Protein AF-A0A2G2K9C6-F1 (afdb_monomer_lite)

Structure (mmCIF, N/CA/C/O backbone):
data_AF-A0A2G2K9C6-F1
#
_entry.id   AF-A0A2G2K9C6-F1
#
loop_
_atom_site.group_PDB
_atom_site.id
_atom_site.type_symbol
_atom_site.label_atom_id
_atom_site.label_alt_id
_atom_site.label_comp_id
_atom_site.label_asym_id
_atom_site.label_entity_id
_atom_site.label_seq_id
_atom_site.pdbx_PDB_ins_code
_atom_site.Cartn_x
_atom_site.Cartn_y
_atom_site.Cartn_z
_atom_site.occupancy
_atom_site.B_iso_or_equiv
_atom_site.auth_seq_id
_atom_site.auth_comp_id
_atom_site.auth_asym_id
_atom_site.auth_atom_id
_atom_site.pdbx_PDB_model_num
ATOM 1 N N . MET A 1 1 ? -14.003 -11.282 13.020 1.00 45.62 1 MET A N 1
ATOM 2 C CA . MET A 1 1 ? -13.273 -12.063 11.993 1.00 45.62 1 MET A CA 1
ATOM 3 C C . MET A 1 1 ? -12.931 -11.266 10.732 1.00 45.62 1 MET A C 1
ATOM 5 O O . MET A 1 1 ? -12.066 -11.728 10.017 1.00 45.62 1 MET A O 1
ATOM 9 N N . ILE A 1 2 ? -13.527 -10.091 10.466 1.00 50.00 2 ILE A N 1
ATOM 10 C CA . ILE A 1 2 ? -13.306 -9.329 9.215 1.00 50.00 2 ILE A CA 1
ATOM 11 C C . ILE A 1 2 ? -11.983 -8.518 9.219 1.00 50.00 2 ILE A C 1
ATOM 13 O O . ILE A 1 2 ? -11.379 -8.324 8.172 1.00 50.00 2 ILE A O 1
ATOM 17 N N . ASP A 1 3 ? -11.470 -8.096 10.381 1.00 50.59 3 ASP A N 1
ATOM 18 C CA . ASP A 1 3 ? -10.257 -7.252 10.445 1.00 50.59 3 ASP A CA 1
ATOM 19 C C . ASP A 1 3 ? -8.945 -7.949 10.100 1.00 50.59 3 ASP A C 1
ATOM 21 O O . ASP A 1 3 ? -8.060 -7.355 9.481 1.00 50.59 3 ASP A O 1
ATOM 25 N N . MET A 1 4 ? -8.826 -9.217 10.486 1.00 54.16 4 MET A N 1
ATOM 26 C CA . MET A 1 4 ? -7.615 -10.007 10.265 1.00 54.16 4 MET A CA 1
ATOM 27 C C . MET A 1 4 ? -7.3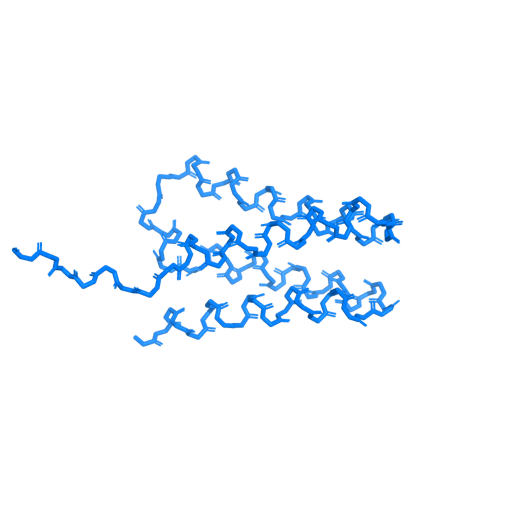93 -10.266 8.764 1.00 54.16 4 MET A C 1
ATOM 29 O O . MET A 1 4 ? -6.252 -10.377 8.312 1.00 54.16 4 MET A O 1
ATOM 33 N N . ASP A 1 5 ? -8.471 -10.260 7.973 1.00 68.94 5 ASP A N 1
ATOM 34 C CA . ASP A 1 5 ? -8.412 -10.353 6.515 1.00 68.94 5 ASP A CA 1
ATOM 35 C C . ASP A 1 5 ? -7.937 -9.035 5.880 1.00 68.94 5 ASP A C 1
ATOM 37 O O . ASP A 1 5 ? -7.078 -9.059 4.996 1.00 68.94 5 ASP A O 1
ATOM 41 N N . ASN A 1 6 ? -8.402 -7.877 6.369 1.00 76.62 6 ASN A N 1
ATOM 42 C CA . ASN A 1 6 ? -8.027 -6.569 5.813 1.00 76.62 6 ASN A CA 1
ATOM 43 C C . ASN A 1 6 ? -6.543 -6.246 6.014 1.00 76.62 6 ASN A C 1
ATOM 45 O O . ASN A 1 6 ? -5.886 -5.785 5.081 1.00 76.62 6 ASN A O 1
ATOM 49 N N . LYS A 1 7 ? -5.982 -6.529 7.196 1.00 80.50 7 LYS A N 1
ATOM 50 C CA . LYS A 1 7 ? -4.547 -6.345 7.473 1.00 80.50 7 LYS A CA 1
ATOM 51 C C . LYS A 1 7 ? -3.673 -7.141 6.507 1.00 80.50 7 LYS A C 1
ATOM 53 O O . LYS A 1 7 ? -2.808 -6.571 5.841 1.00 80.50 7 LYS A O 1
ATOM 58 N N . ASN A 1 8 ? -3.910 -8.450 6.433 1.00 84.69 8 ASN A N 1
ATOM 59 C CA . ASN A 1 8 ? -3.132 -9.354 5.589 1.00 84.69 8 ASN A CA 1
ATOM 60 C C . ASN A 1 8 ? -3.268 -8.977 4.110 1.00 84.69 8 ASN A C 1
ATOM 62 O O . ASN A 1 8 ? -2.292 -9.029 3.359 1.00 84.69 8 ASN A O 1
ATOM 66 N N . LEU A 1 9 ? -4.461 -8.544 3.696 1.00 89.19 9 LEU A N 1
ATOM 67 C CA . LEU A 1 9 ? -4.705 -8.083 2.339 1.00 89.19 9 LEU A CA 1
ATOM 68 C C . LEU A 1 9 ? -3.954 -6.781 2.032 1.00 89.19 9 LEU A C 1
ATOM 70 O O . LEU A 1 9 ? -3.257 -6.721 1.025 1.00 89.19 9 LEU A O 1
ATOM 74 N N . ILE A 1 10 ? -4.011 -5.772 2.907 1.00 89.94 10 ILE A N 1
ATOM 75 C CA . ILE A 1 10 ? -3.259 -4.514 2.746 1.00 89.94 10 ILE A CA 1
ATOM 76 C C . ILE A 1 10 ? -1.756 -4.792 2.632 1.00 89.94 10 ILE A C 1
ATOM 78 O O . ILE A 1 10 ? -1.099 -4.291 1.720 1.00 89.94 10 ILE A O 1
ATOM 82 N N . GLN A 1 11 ? -1.217 -5.621 3.527 1.00 89.31 11 GLN A N 1
ATOM 83 C CA . GLN A 1 11 ? 0.192 -6.013 3.516 1.00 89.31 11 GLN A CA 1
ATOM 84 C C . GLN A 1 11 ? 0.584 -6.681 2.199 1.00 89.31 11 GLN A C 1
ATOM 86 O O . GLN A 1 11 ? 1.577 -6.294 1.580 1.00 89.31 11 GLN A O 1
ATOM 91 N N . LYS A 1 12 ? -0.220 -7.646 1.743 1.00 92.19 12 LYS A N 1
ATOM 92 C CA . LYS A 1 12 ? -0.003 -8.331 0.470 1.00 92.19 12 LYS A CA 1
ATOM 93 C C . LYS A 1 12 ? -0.008 -7.352 -0.704 1.00 92.19 12 LYS A C 1
ATOM 95 O O . LYS A 1 12 ? 0.918 -7.373 -1.505 1.00 92.19 12 LYS A O 1
ATOM 100 N N . LEU A 1 13 ? -0.993 -6.460 -0.777 1.00 94.75 13 LEU A N 1
ATOM 101 C CA . LEU A 1 13 ? -1.115 -5.498 -1.874 1.00 94.75 13 LEU A CA 1
ATOM 102 C C . LEU A 1 13 ? 0.067 -4.512 -1.920 1.00 94.75 13 LEU A C 1
ATOM 104 O O . LEU A 1 13 ? 0.524 -4.154 -3.004 1.00 94.75 13 LEU A O 1
ATOM 108 N N . ILE A 1 14 ? 0.616 -4.102 -0.770 1.00 93.62 14 ILE A N 1
ATOM 109 C CA . ILE A 1 14 ? 1.835 -3.274 -0.730 1.00 93.62 14 ILE A CA 1
ATOM 110 C C . ILE A 1 14 ? 3.052 -4.051 -1.263 1.00 93.62 14 ILE A C 1
ATOM 112 O O . ILE A 1 14 ? 3.865 -3.489 -2.002 1.00 93.62 14 ILE A O 1
ATOM 116 N N . LEU A 1 15 ? 3.178 -5.340 -0.935 1.00 94.31 15 LEU A N 1
ATOM 117 C CA . LEU A 1 15 ? 4.236 -6.195 -1.486 1.00 94.31 15 LEU A CA 1
ATOM 118 C C . LEU A 1 15 ? 4.070 -6.403 -2.997 1.00 94.31 15 LEU A C 1
ATOM 120 O O . LEU A 1 15 ? 5.056 -6.325 -3.729 1.00 94.31 15 LEU A O 1
ATOM 124 N N . ASP A 1 16 ? 2.837 -6.577 -3.473 1.00 95.56 16 ASP A N 1
ATOM 125 C CA . ASP A 1 16 ? 2.531 -6.693 -4.901 1.00 95.56 16 ASP A CA 1
ATOM 126 C C . ASP A 1 16 ? 2.898 -5.401 -5.659 1.00 95.56 16 ASP A C 1
ATOM 128 O O . ASP A 1 16 ? 3.437 -5.458 -6.766 1.00 95.56 16 ASP A O 1
ATOM 132 N N . ILE A 1 17 ? 2.694 -4.221 -5.054 1.00 95.50 17 ILE A N 1
ATOM 133 C CA . ILE A 1 17 ? 3.160 -2.936 -5.607 1.00 95.50 17 ILE A CA 1
ATOM 134 C C . ILE A 1 17 ? 4.688 -2.905 -5.720 1.00 95.50 17 ILE A C 1
ATOM 136 O O . ILE A 1 17 ? 5.211 -2.484 -6.752 1.00 95.50 17 ILE A O 1
ATOM 140 N N . LEU A 1 18 ? 5.402 -3.342 -4.678 1.00 93.50 18 LEU A N 1
ATOM 141 C CA . LEU A 1 18 ? 6.870 -3.356 -4.636 1.00 93.50 18 LEU A CA 1
ATOM 142 C C . LEU A 1 18 ? 7.500 -4.330 -5.644 1.00 93.50 18 LEU A C 1
ATOM 144 O O . LEU A 1 18 ? 8.637 -4.102 -6.069 1.00 93.50 18 LEU A O 1
ATOM 148 N N . ALA A 1 19 ? 6.802 -5.419 -5.966 1.00 94.31 19 ALA A N 1
ATOM 149 C CA . ALA A 1 19 ? 7.277 -6.484 -6.847 1.00 94.31 19 ALA A CA 1
ATOM 150 C C . ALA A 1 19 ? 6.875 -6.299 -8.319 1.00 94.31 19 ALA A C 1
ATOM 152 O O . ALA A 1 19 ? 7.460 -6.933 -9.192 1.00 94.31 19 ALA A O 1
ATOM 153 N N . SER A 1 20 ? 5.866 -5.474 -8.599 1.00 93.69 20 SER A N 1
ATOM 154 C CA . SER A 1 20 ? 5.373 -5.242 -9.957 1.00 93.69 20 SER A CA 1
ATOM 155 C C . SER A 1 20 ? 6.229 -4.223 -10.712 1.00 93.69 20 SER A C 1
ATOM 157 O O . SER A 1 20 ? 6.758 -3.289 -10.118 1.00 93.69 20 SER A O 1
ATOM 159 N N . ASP A 1 21 ? 6.267 -4.335 -12.039 1.00 92.56 21 ASP A N 1
ATOM 160 C CA . ASP A 1 21 ? 6.798 -3.306 -12.948 1.00 92.56 21 ASP A CA 1
ATOM 161 C C . ASP A 1 21 ? 5.675 -2.572 -13.713 1.00 92.56 21 ASP A C 1
ATOM 163 O O . ASP A 1 21 ? 5.919 -1.629 -14.464 1.00 92.56 21 ASP A O 1
ATOM 167 N N . ASN A 1 22 ? 4.411 -2.973 -13.521 1.00 95.50 22 ASN A N 1
ATOM 168 C CA . ASN A 1 22 ? 3.265 -2.401 -14.226 1.00 95.50 22 ASN A CA 1
ATOM 169 C C . ASN A 1 22 ? 2.678 -1.207 -13.453 1.00 95.50 22 ASN A C 1
ATOM 171 O O . ASN A 1 22 ? 2.045 -1.372 -12.410 1.00 95.50 22 ASN A O 1
ATOM 175 N N . ILE A 1 23 ? 2.845 0.001 -13.996 1.00 93.19 23 ILE A N 1
ATOM 176 C CA . ILE A 1 23 ? 2.392 1.257 -13.375 1.00 93.19 23 ILE A CA 1
ATOM 177 C C . ILE A 1 23 ? 0.869 1.296 -13.168 1.00 93.19 23 ILE A C 1
ATOM 179 O O . ILE A 1 23 ? 0.410 1.731 -12.109 1.00 93.19 23 ILE A O 1
ATOM 183 N N . ASP A 1 24 ? 0.074 0.832 -14.133 1.00 94.69 24 ASP A N 1
ATOM 184 C CA . ASP A 1 24 ? -1.393 0.861 -14.038 1.00 94.69 24 ASP A CA 1
ATOM 185 C C . ASP A 1 24 ? -1.912 -0.119 -12.983 1.00 94.69 24 ASP A C 1
ATOM 187 O O . ASP A 1 24 ? -2.827 0.204 -12.213 1.00 94.69 24 ASP A O 1
ATOM 191 N N . TYR A 1 25 ? -1.266 -1.284 -12.883 1.00 95.50 25 TYR A N 1
ATOM 192 C CA . TYR A 1 25 ? -1.495 -2.219 -11.789 1.00 95.50 25 TYR A CA 1
ATOM 193 C C . TYR A 1 25 ? -1.159 -1.563 -10.447 1.00 95.50 25 TYR A C 1
ATOM 195 O O . TYR A 1 25 ? -2.021 -1.510 -9.573 1.00 95.50 25 TYR A O 1
ATOM 203 N N . LYS A 1 26 ? 0.036 -0.968 -10.298 1.00 95.88 26 LYS A N 1
ATOM 204 C CA . LYS A 1 26 ? 0.436 -0.296 -9.048 1.00 95.88 26 LYS A CA 1
ATOM 205 C C . LYS A 1 26 ? -0.568 0.785 -8.629 1.00 95.88 26 LYS A C 1
ATOM 207 O O . LYS A 1 26 ? -0.916 0.867 -7.454 1.00 95.88 26 LYS A O 1
ATOM 212 N N . ARG A 1 27 ? -1.072 1.593 -9.570 1.00 94.88 27 ARG A N 1
ATOM 213 C CA . ARG A 1 27 ? -2.070 2.649 -9.301 1.00 94.88 27 ARG A CA 1
ATOM 214 C C . ARG A 1 27 ? -3.414 2.092 -8.839 1.00 94.88 27 ARG A C 1
ATOM 216 O O . ARG A 1 27 ? -4.001 2.632 -7.901 1.00 94.88 27 ARG A O 1
ATOM 223 N N . THR A 1 28 ? -3.889 1.027 -9.481 1.00 96.50 28 THR A N 1
ATOM 224 C CA . THR A 1 28 ? -5.135 0.348 -9.097 1.00 96.50 28 THR A CA 1
ATOM 225 C C . THR A 1 28 ? -5.000 -0.277 -7.710 1.00 96.50 28 THR A C 1
ATOM 227 O O . THR A 1 28 ? -5.822 -0.020 -6.832 1.00 96.50 28 THR A O 1
ATOM 230 N N . THR A 1 29 ? -3.913 -1.013 -7.479 1.00 95.69 29 THR A N 1
ATOM 231 C CA . THR A 1 29 ? -3.601 -1.650 -6.196 1.00 95.69 29 THR A CA 1
ATOM 232 C C . THR A 1 29 ? -3.430 -0.621 -5.079 1.00 95.69 29 THR A C 1
ATOM 234 O O . THR A 1 29 ? -3.918 -0.826 -3.971 1.00 95.69 29 THR A O 1
ATOM 237 N N . ARG A 1 30 ? -2.831 0.543 -5.366 1.00 95.44 30 ARG A N 1
ATOM 238 C CA . ARG A 1 30 ? -2.752 1.665 -4.418 1.00 95.44 30 ARG A CA 1
ATOM 239 C C . ARG A 1 30 ? -4.135 2.100 -3.945 1.00 95.44 30 ARG A C 1
ATOM 241 O O . ARG A 1 30 ? -4.318 2.308 -2.749 1.00 95.44 30 ARG A O 1
ATOM 248 N N . ASN A 1 31 ? -5.094 2.275 -4.857 1.00 95.00 31 ASN A N 1
ATOM 249 C CA . ASN A 1 31 ? -6.447 2.701 -4.481 1.00 95.00 31 ASN A CA 1
ATOM 250 C C . ASN A 1 31 ? -7.096 1.677 -3.539 1.00 95.00 31 ASN A C 1
ATOM 252 O O . ASN A 1 31 ? -7.628 2.068 -2.505 1.00 95.00 31 ASN A O 1
ATOM 256 N N . GLN A 1 32 ? -6.941 0.384 -3.842 1.00 94.44 32 GLN A N 1
ATOM 257 C CA . GLN A 1 32 ? -7.435 -0.706 -2.995 1.00 94.44 32 GLN A CA 1
ATOM 258 C C . GLN A 1 32 ? -6.799 -0.689 -1.600 1.00 94.44 32 GLN A C 1
ATOM 260 O O . GLN A 1 32 ? -7.505 -0.805 -0.605 1.00 94.44 32 GLN A O 1
ATOM 265 N N . VAL A 1 33 ? -5.479 -0.487 -1.509 1.00 92.88 33 VAL A N 1
ATOM 266 C CA . VAL A 1 33 ? -4.773 -0.349 -0.223 1.00 92.88 33 VAL A CA 1
ATOM 267 C C . VAL A 1 33 ? -5.362 0.790 0.609 1.00 92.88 33 VAL A C 1
ATOM 269 O O . VAL A 1 33 ? -5.620 0.614 1.797 1.00 92.88 33 VAL A O 1
ATOM 272 N N . VAL A 1 34 ? -5.595 1.952 -0.006 1.00 92.12 34 VAL A N 1
ATOM 273 C CA . VAL A 1 34 ? -6.133 3.132 0.685 1.00 92.12 34 VAL A CA 1
ATOM 274 C C . VAL A 1 34 ? -7.575 2.911 1.150 1.00 92.12 34 VAL A C 1
ATOM 276 O O . VAL A 1 34 ? -7.921 3.342 2.248 1.00 92.12 34 VAL A O 1
ATOM 279 N N . GLU A 1 35 ? -8.414 2.263 0.343 1.00 90.44 35 GLU A N 1
ATOM 280 C CA . GLU A 1 35 ? -9.802 1.937 0.702 1.00 90.44 35 GLU A CA 1
ATOM 281 C C . GLU A 1 35 ? -9.856 0.937 1.861 1.00 90.44 35 GLU A C 1
ATOM 283 O O . GLU A 1 35 ? -10.429 1.243 2.905 1.00 90.44 35 GLU A O 1
ATOM 288 N N . LEU A 1 36 ? -9.143 -0.187 1.745 1.00 88.12 36 LEU A N 1
ATOM 289 C CA . LEU A 1 36 ? -9.070 -1.200 2.802 1.00 88.12 36 LEU A CA 1
ATOM 290 C C . LEU A 1 36 ? -8.522 -0.632 4.115 1.00 88.12 36 LEU A C 1
ATOM 292 O O . LEU A 1 36 ? -8.984 -0.994 5.196 1.00 88.12 36 LEU A O 1
ATOM 296 N N . PHE A 1 37 ? -7.534 0.264 4.037 1.00 85.75 37 PHE A N 1
ATOM 297 C CA . PHE A 1 37 ? -6.958 0.885 5.223 1.00 85.75 37 PHE A CA 1
ATOM 298 C C . PHE A 1 37 ? -7.968 1.789 5.942 1.00 85.75 37 PHE A C 1
ATOM 300 O O . PHE A 1 37 ? -8.087 1.712 7.166 1.00 85.75 37 PHE A O 1
ATOM 307 N N . LYS A 1 38 ? -8.733 2.600 5.197 1.00 83.19 38 LYS A N 1
ATOM 308 C CA . LYS A 1 38 ? -9.810 3.436 5.758 1.00 83.19 38 LYS A CA 1
ATOM 309 C C . LYS A 1 38 ? -10.904 2.605 6.423 1.00 83.19 38 LYS A C 1
ATOM 311 O O . LYS A 1 38 ? -11.416 3.025 7.457 1.00 83.19 38 LYS A O 1
ATOM 316 N N . ASP A 1 39 ? -11.225 1.456 5.837 1.00 79.56 39 ASP A N 1
ATOM 317 C CA . ASP A 1 39 ? -12.3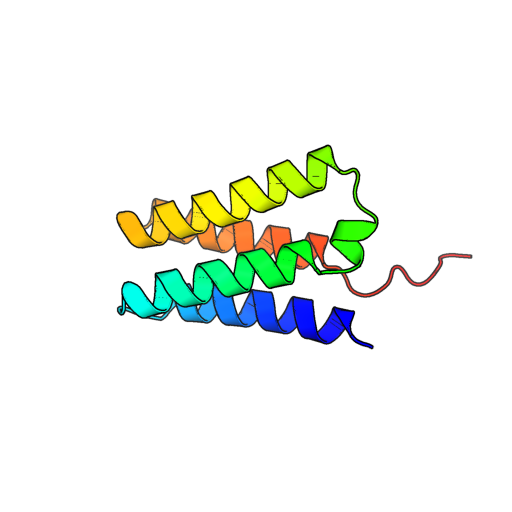11 0.584 6.285 1.00 79.56 39 ASP A CA 1
ATOM 318 C C . ASP A 1 39 ? -11.901 -0.367 7.422 1.00 79.56 39 ASP A C 1
ATOM 320 O O . ASP A 1 39 ? -12.755 -1.028 8.014 1.00 79.56 39 ASP A O 1
ATOM 324 N N . SER A 1 40 ? -10.610 -0.440 7.766 1.00 75.56 40 SER A N 1
ATOM 325 C CA . SER A 1 40 ? -10.137 -1.276 8.873 1.00 75.56 40 SER A CA 1
ATOM 326 C C . SER A 1 40 ? -10.663 -0.788 10.234 1.00 75.56 40 SER A C 1
ATOM 328 O O . SER A 1 40 ? -10.644 0.404 10.558 1.00 75.56 40 SER A O 1
ATOM 330 N N . THR A 1 41 ? -11.127 -1.710 11.081 1.00 64.56 41 THR A N 1
ATOM 331 C CA . THR A 1 41 ? -11.781 -1.377 12.356 1.00 64.56 41 THR A CA 1
ATOM 332 C C . THR A 1 41 ? -10.806 -0.753 13.353 1.00 64.56 41 THR A C 1
ATOM 334 O O . THR A 1 41 ? -11.189 0.144 14.104 1.00 64.56 41 THR A O 1
ATOM 337 N N . LEU A 1 42 ? -9.517 -1.120 13.323 1.00 61.81 42 LEU A N 1
ATOM 338 C CA . LEU A 1 42 ? -8.501 -0.458 14.158 1.00 61.81 42 LEU A CA 1
ATOM 339 C C . LEU A 1 42 ? -8.334 1.028 13.811 1.00 61.81 42 LEU A C 1
ATOM 341 O O . LEU A 1 42 ? -8.207 1.879 14.696 1.00 61.81 42 LEU A O 1
ATOM 345 N N . VAL A 1 43 ? -8.416 1.366 12.526 1.00 59.97 43 VAL A N 1
ATOM 346 C CA . VAL A 1 43 ? -8.393 2.753 12.057 1.00 59.97 43 VAL A CA 1
ATOM 347 C C . VAL A 1 43 ? -9.678 3.500 12.461 1.00 59.97 43 VAL A C 1
ATOM 349 O O . VAL A 1 43 ? -9.645 4.711 12.698 1.00 59.97 43 VAL A O 1
ATOM 352 N N . ASN A 1 44 ? -10.798 2.798 12.659 1.00 61.88 44 ASN A N 1
ATOM 353 C CA . ASN A 1 44 ? -12.030 3.381 13.204 1.00 61.88 44 ASN A CA 1
ATOM 354 C C . ASN A 1 44 ? -11.948 3.728 14.699 1.00 61.88 44 ASN A C 1
ATOM 356 O O . ASN A 1 44 ? -12.581 4.698 15.118 1.00 61.88 44 ASN A O 1
ATOM 360 N N . HIS A 1 45 ? -11.137 3.010 15.481 1.00 66.75 45 HIS A N 1
ATOM 361 C CA . HIS A 1 45 ? -10.877 3.320 16.896 1.00 66.75 45 HIS A CA 1
ATOM 362 C C . HIS A 1 45 ? -9.783 4.378 17.109 1.00 66.75 45 HIS A C 1
ATOM 364 O O . HIS A 1 45 ? -9.576 4.855 18.225 1.00 66.75 45 HIS A O 1
ATOM 370 N N . THR A 1 46 ? -9.097 4.775 16.038 1.00 70.50 46 THR A N 1
ATOM 371 C CA . THR A 1 46 ? -8.059 5.805 16.060 1.00 70.50 46 THR A CA 1
ATOM 372 C C . THR A 1 46 ? -8.691 7.204 15.939 1.00 70.50 46 THR A C 1
ATOM 374 O O . THR A 1 46 ? -9.633 7.379 15.159 1.00 70.50 46 THR A O 1
ATOM 377 N N . PRO A 1 47 ? -8.193 8.239 16.651 1.00 81.12 47 PRO A N 1
ATOM 378 C CA . PRO A 1 47 ? -8.663 9.612 16.470 1.00 81.12 47 PRO A CA 1
ATOM 379 C C . PRO A 1 47 ? -8.669 10.040 14.996 1.00 81.12 47 PRO A C 1
ATOM 381 O O . PRO A 1 47 ? -7.703 9.806 14.269 1.00 81.12 47 PRO A O 1
ATOM 384 N N . VAL A 1 48 ? -9.743 10.713 14.564 1.00 77.56 48 VAL A N 1
ATOM 385 C CA . VAL A 1 48 ? -10.003 11.045 13.147 1.00 77.56 48 VAL A CA 1
ATOM 386 C C . VAL A 1 48 ? -8.813 11.728 12.467 1.00 77.56 48 VAL A C 1
ATOM 388 O O . VAL A 1 48 ? -8.478 11.384 11.337 1.00 77.56 48 VAL A O 1
ATOM 391 N N . VAL A 1 49 ? -8.148 12.659 13.158 1.00 78.62 49 VAL A N 1
ATOM 392 C CA . VAL A 1 49 ? -6.976 13.378 12.629 1.00 78.62 49 VAL A CA 1
ATOM 393 C C . VAL A 1 49 ? -5.814 12.425 12.345 1.00 78.62 49 VAL A C 1
ATOM 395 O O . VAL A 1 49 ? -5.203 12.501 11.285 1.00 78.62 49 VAL A O 1
ATOM 398 N N . ILE A 1 50 ? -5.542 11.488 13.256 1.00 78.50 50 ILE A N 1
ATOM 399 C CA . ILE A 1 50 ? -4.472 10.498 13.092 1.00 78.50 50 ILE A CA 1
ATOM 400 C C . ILE A 1 50 ? -4.812 9.562 11.928 1.00 78.50 50 ILE A C 1
ATOM 402 O O . ILE A 1 50 ? -3.968 9.331 11.070 1.00 78.50 50 ILE A O 1
ATOM 406 N N . ARG A 1 51 ? -6.064 9.097 11.828 1.00 78.56 51 ARG A N 1
ATOM 407 C CA . ARG A 1 51 ? -6.526 8.289 10.688 1.00 78.56 51 ARG A CA 1
ATOM 408 C C . ARG A 1 51 ? -6.303 8.995 9.351 1.00 78.56 51 ARG A C 1
ATOM 410 O O . ARG A 1 51 ? -5.779 8.383 8.419 1.00 78.56 51 ARG A O 1
ATOM 417 N N . LEU A 1 52 ? -6.728 10.254 9.241 1.00 82.19 52 LEU A N 1
ATOM 418 C CA . LEU A 1 52 ? -6.611 11.024 8.002 1.00 82.19 52 LEU A CA 1
ATOM 419 C C . LEU A 1 52 ? -5.145 11.220 7.615 1.00 82.19 52 LEU A C 1
ATOM 421 O O . LEU A 1 52 ? -4.789 10.941 6.472 1.00 82.19 52 LEU A O 1
ATOM 425 N N . ASN A 1 53 ? -4.303 11.610 8.573 1.00 85.62 53 ASN A N 1
ATOM 426 C CA . ASN A 1 53 ? -2.876 11.818 8.339 1.00 85.62 53 ASN A CA 1
ATOM 427 C C . ASN A 1 53 ? -2.182 10.524 7.910 1.00 85.62 53 ASN A C 1
ATOM 429 O O . ASN A 1 53 ? -1.493 10.516 6.898 1.00 85.62 53 ASN A O 1
ATOM 433 N N . THR A 1 54 ? -2.426 9.407 8.597 1.00 85.50 54 THR A N 1
ATOM 434 C CA . T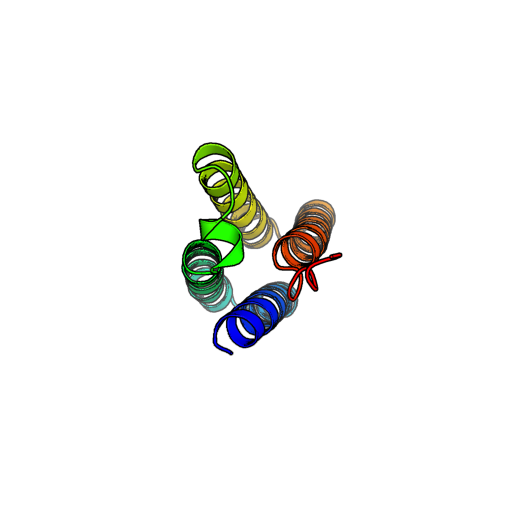HR A 1 54 ? -1.820 8.121 8.224 1.00 85.50 54 THR A CA 1
ATOM 435 C C . THR A 1 54 ? -2.292 7.634 6.853 1.00 85.50 54 THR A C 1
ATOM 437 O O . THR A 1 54 ? -1.513 7.076 6.085 1.00 85.50 54 THR A O 1
ATOM 440 N N . THR A 1 55 ? -3.564 7.859 6.515 1.00 89.12 55 THR A N 1
ATOM 441 C CA . THR A 1 55 ? -4.102 7.502 5.193 1.00 89.12 55 THR A CA 1
ATOM 442 C C . THR A 1 55 ? -3.449 8.327 4.082 1.00 89.12 55 THR A C 1
ATOM 444 O O . THR A 1 55 ? -3.142 7.791 3.015 1.00 89.12 55 THR A O 1
ATOM 447 N N . LEU A 1 56 ? -3.245 9.626 4.324 1.00 90.69 56 LEU A N 1
ATOM 448 C CA . LEU A 1 56 ? -2.541 10.525 3.409 1.00 90.69 56 LEU A CA 1
ATOM 449 C C . LEU A 1 56 ? -1.086 10.084 3.230 1.00 90.69 56 LEU A C 1
ATOM 451 O O . LEU A 1 56 ? -0.670 9.862 2.097 1.00 90.69 56 LEU A O 1
ATOM 455 N N . GLU A 1 57 ? -0.370 9.844 4.327 1.00 91.31 57 GLU A N 1
ATOM 456 C CA . GLU A 1 57 ? 1.025 9.388 4.328 1.00 91.31 57 GLU A CA 1
ATOM 457 C C . GLU A 1 57 ? 1.201 8.075 3.545 1.00 91.31 57 GLU A C 1
ATOM 459 O O . GLU A 1 57 ? 2.100 7.941 2.710 1.00 91.31 57 GLU A O 1
ATOM 464 N N . LEU A 1 58 ? 0.301 7.104 3.756 1.00 92.44 58 LEU A N 1
ATOM 465 C CA . LEU A 1 58 ? 0.300 5.832 3.031 1.00 92.44 58 LEU A CA 1
ATOM 466 C C . LEU A 1 58 ? 0.127 6.048 1.524 1.00 92.44 58 LEU A C 1
ATOM 468 O O . LEU A 1 58 ? 0.876 5.489 0.719 1.00 92.44 58 LEU A O 1
ATOM 472 N N . LYS A 1 59 ? -0.844 6.882 1.138 1.00 94.56 59 LYS A N 1
ATOM 473 C CA . LYS A 1 59 ? -1.101 7.218 -0.264 1.00 94.56 59 LYS A CA 1
ATOM 474 C C . LYS A 1 59 ? 0.109 7.906 -0.900 1.00 94.56 59 LYS A C 1
ATOM 476 O O . LYS A 1 59 ? 0.509 7.512 -1.993 1.00 94.56 59 LYS A O 1
ATOM 481 N N . GLU A 1 60 ? 0.666 8.916 -0.241 1.00 95.25 60 GLU A N 1
ATOM 482 C CA . GLU A 1 60 ? 1.795 9.701 -0.747 1.00 95.25 60 GLU A CA 1
ATOM 483 C C . GLU A 1 60 ? 3.060 8.859 -0.880 1.00 95.25 60 GLU A C 1
ATOM 485 O O . GLU A 1 60 ? 3.747 8.940 -1.896 1.00 95.25 60 GLU A O 1
ATOM 490 N N . THR A 1 61 ? 3.332 7.981 0.087 1.00 96.06 61 THR A N 1
ATOM 491 C CA . THR A 1 61 ? 4.480 7.071 0.018 1.00 96.06 61 THR A CA 1
ATOM 492 C C . THR A 1 61 ? 4.384 6.147 -1.198 1.00 96.06 61 THR A C 1
ATOM 494 O O . THR A 1 61 ? 5.360 5.980 -1.934 1.00 96.06 61 THR A O 1
ATOM 497 N N . ILE A 1 62 ? 3.204 5.565 -1.443 1.00 95.19 62 ILE A N 1
ATOM 498 C CA . ILE A 1 62 ? 2.986 4.693 -2.602 1.00 95.19 62 ILE A CA 1
ATOM 499 C C . ILE A 1 62 ? 3.080 5.495 -3.909 1.00 95.19 62 ILE A C 1
ATOM 501 O O . ILE A 1 62 ? 3.746 5.052 -4.842 1.00 95.19 62 ILE A O 1
ATOM 505 N N . ASP A 1 63 ? 2.459 6.676 -3.984 1.00 95.56 63 ASP A N 1
ATOM 506 C CA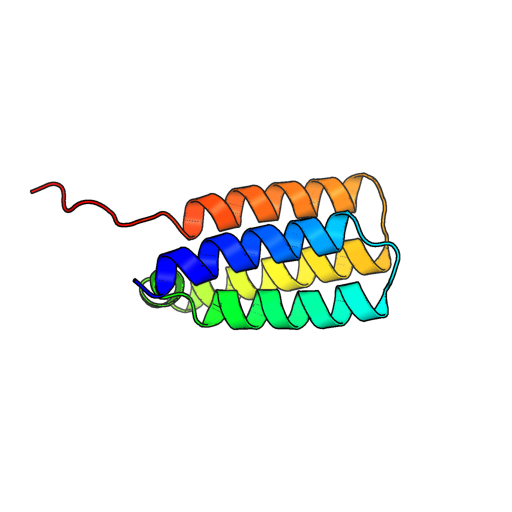 . ASP A 1 63 ? 2.516 7.549 -5.168 1.00 95.56 63 ASP A CA 1
ATOM 507 C C . ASP A 1 63 ? 3.962 7.966 -5.493 1.00 95.56 63 ASP A C 1
ATOM 509 O O . ASP A 1 63 ? 4.380 7.930 -6.656 1.00 95.56 63 ASP A O 1
ATOM 513 N N . ASN A 1 64 ? 4.751 8.298 -4.468 1.00 96.25 64 ASN A N 1
ATOM 514 C CA . ASN A 1 64 ? 6.166 8.631 -4.607 1.00 96.25 64 ASN A CA 1
ATOM 515 C C . ASN A 1 64 ? 6.980 7.443 -5.122 1.00 96.25 64 ASN A C 1
ATOM 517 O O . ASN A 1 64 ? 7.817 7.632 -6.007 1.00 96.25 64 ASN A O 1
ATOM 521 N N . TYR A 1 65 ? 6.716 6.235 -4.618 1.00 96.50 65 TYR A N 1
ATOM 522 C CA . TYR A 1 65 ? 7.342 5.011 -5.115 1.00 96.50 65 TYR A CA 1
ATOM 523 C C . TYR A 1 65 ? 6.983 4.732 -6.580 1.00 96.50 65 TYR A C 1
ATOM 525 O O . TYR A 1 65 ? 7.877 4.493 -7.385 1.00 96.50 65 TYR A O 1
ATOM 533 N N . ILE A 1 66 ? 5.704 4.834 -6.958 1.00 94.62 66 ILE A N 1
ATOM 534 C CA . ILE A 1 66 ? 5.252 4.628 -8.345 1.00 94.62 66 ILE A CA 1
ATOM 535 C C . ILE A 1 66 ? 5.895 5.638 -9.303 1.00 94.62 66 ILE A C 1
ATOM 537 O O . ILE A 1 66 ? 6.206 5.294 -10.439 1.00 94.62 66 ILE A O 1
ATOM 541 N N . THR A 1 67 ? 6.066 6.884 -8.859 1.00 95.00 67 THR A N 1
ATOM 542 C CA . THR A 1 67 ? 6.585 7.971 -9.701 1.00 95.00 67 THR A CA 1
ATOM 543 C C . THR A 1 67 ? 8.095 7.881 -9.905 1.00 95.00 67 THR A C 1
ATOM 545 O O . THR A 1 67 ? 8.573 8.156 -11.003 1.00 95.00 67 THR A O 1
ATOM 548 N N . HIS A 1 68 ? 8.849 7.521 -8.862 1.00 94.06 68 HIS A N 1
ATOM 549 C CA . HIS A 1 68 ? 10.311 7.620 -8.884 1.00 94.06 68 HIS A CA 1
ATOM 550 C C . HIS A 1 68 ? 11.043 6.273 -8.946 1.00 94.06 68 HIS A C 1
ATOM 552 O O . HIS A 1 68 ? 12.170 6.251 -9.430 1.00 94.06 68 HIS A O 1
ATOM 558 N N . ASP A 1 69 ? 10.451 5.198 -8.411 1.00 91.38 69 ASP A N 1
ATOM 559 C CA . ASP A 1 69 ? 11.003 3.832 -8.292 1.00 91.38 69 ASP A CA 1
ATOM 560 C C . ASP A 1 69 ? 12.523 3.773 -8.048 1.00 91.38 69 ASP A C 1
ATOM 562 O O . ASP A 1 69 ? 13.282 3.080 -8.724 1.00 91.38 69 ASP A O 1
ATOM 566 N N . ASN A 1 70 ? 12.987 4.548 -7.068 1.00 93.31 70 ASN A N 1
ATOM 567 C CA . ASN A 1 70 ? 14.384 4.581 -6.645 1.00 93.31 70 ASN A CA 1
ATOM 568 C C . ASN A 1 70 ? 14.551 4.004 -5.233 1.00 93.31 70 ASN A C 1
ATOM 570 O O . ASN A 1 70 ? 13.570 3.798 -4.510 1.00 93.31 70 ASN A O 1
ATOM 574 N N . THR A 1 71 ? 15.802 3.778 -4.823 1.00 94.56 71 THR A N 1
ATOM 575 C CA . THR A 1 71 ? 16.145 3.188 -3.519 1.00 94.56 71 THR A CA 1
ATOM 576 C C . THR A 1 71 ? 15.446 3.889 -2.355 1.00 94.56 71 THR A C 1
ATOM 578 O O . THR A 1 71 ? 14.801 3.218 -1.555 1.00 94.56 71 THR A O 1
ATOM 581 N N . ALA A 1 72 ? 15.479 5.223 -2.308 1.00 94.75 72 ALA A N 1
ATOM 582 C CA . ALA A 1 72 ? 14.881 5.995 -1.219 1.00 94.75 72 ALA A CA 1
ATOM 583 C C . ALA A 1 72 ? 13.353 5.829 -1.160 1.00 94.75 72 ALA A C 1
ATOM 585 O O . ALA A 1 72 ? 12.792 5.558 -0.101 1.00 94.75 72 ALA A O 1
ATOM 586 N N . SER A 1 73 ? 12.671 5.926 -2.305 1.00 95.25 73 SER A N 1
ATOM 587 C CA . SER A 1 73 ? 11.214 5.750 -2.379 1.00 95.25 73 SER A CA 1
ATOM 588 C C . SER A 1 73 ? 10.773 4.322 -2.024 1.00 95.25 73 SER A C 1
ATOM 590 O O . SER A 1 73 ? 9.732 4.117 -1.400 1.00 95.25 73 SER A O 1
ATOM 592 N N . ARG A 1 74 ? 11.602 3.325 -2.356 1.00 94.50 74 ARG A N 1
ATOM 593 C CA . ARG A 1 74 ? 11.373 1.917 -2.021 1.00 94.50 74 ARG A CA 1
ATOM 594 C C . ARG A 1 74 ? 11.571 1.650 -0.529 1.00 94.50 74 ARG A C 1
ATOM 596 O O . ARG A 1 74 ? 10.789 0.909 0.063 1.00 94.50 74 ARG A O 1
ATOM 603 N N . GLU A 1 75 ? 12.597 2.234 0.082 1.00 94.81 75 GLU A N 1
ATOM 604 C CA . GLU A 1 75 ? 12.821 2.161 1.531 1.00 94.81 75 GLU A CA 1
ATOM 605 C C . GLU A 1 75 ? 11.701 2.853 2.308 1.00 94.81 75 GLU A C 1
ATOM 607 O O . GLU A 1 75 ? 11.172 2.268 3.252 1.00 94.81 75 GLU A O 1
ATOM 612 N N . ALA A 1 76 ? 11.264 4.033 1.861 1.00 94.50 76 ALA A N 1
ATOM 613 C CA . ALA A 1 76 ? 10.114 4.720 2.439 1.00 94.50 76 ALA A CA 1
ATOM 614 C C . ALA A 1 76 ? 8.859 3.832 2.412 1.00 94.50 76 ALA A C 1
ATOM 616 O O . ALA A 1 76 ? 8.216 3.647 3.444 1.00 94.50 76 ALA A O 1
ATOM 617 N N . LEU A 1 77 ? 8.561 3.184 1.278 1.00 93.94 77 LEU A N 1
ATOM 618 C CA . LEU A 1 77 ? 7.417 2.274 1.180 1.00 93.94 77 LEU A CA 1
ATOM 619 C C . LEU A 1 77 ? 7.539 1.045 2.098 1.00 93.94 77 LEU A C 1
ATOM 621 O O . LEU A 1 77 ? 6.550 0.638 2.708 1.00 93.94 77 LEU A O 1
ATOM 625 N N . LYS A 1 78 ? 8.741 0.482 2.271 1.00 93.31 78 LYS A N 1
ATOM 626 C CA . LYS A 1 78 ? 8.987 -0.613 3.233 1.00 93.31 78 LYS A CA 1
ATOM 627 C C . LYS A 1 78 ? 8.810 -0.174 4.693 1.00 93.31 78 LYS A C 1
ATOM 629 O O . LYS A 1 78 ? 8.301 -0.943 5.514 1.00 93.31 78 LYS A O 1
ATOM 634 N N . ASN A 1 79 ? 9.204 1.052 5.022 1.00 91.69 79 ASN A N 1
ATOM 635 C CA . ASN A 1 79 ? 9.011 1.614 6.358 1.00 91.69 79 ASN A CA 1
ATOM 636 C C . ASN A 1 79 ? 7.522 1.833 6.642 1.00 91.69 79 ASN A C 1
ATOM 638 O O . ASN A 1 79 ? 7.024 1.395 7.679 1.00 91.69 79 ASN A O 1
ATOM 642 N N . THR A 1 80 ? 6.791 2.401 5.682 1.00 88.62 80 THR A N 1
ATOM 643 C CA . THR A 1 80 ? 5.337 2.579 5.768 1.00 88.62 80 THR A CA 1
ATOM 644 C C . THR A 1 80 ? 4.606 1.239 5.875 1.00 88.62 80 THR A C 1
ATOM 646 O O . THR A 1 80 ? 3.707 1.104 6.702 1.00 88.62 80 THR A O 1
ATOM 649 N N . TYR A 1 81 ? 5.033 0.210 5.134 1.00 88.06 81 TYR A N 1
ATOM 650 C CA . TYR A 1 81 ? 4.540 -1.164 5.301 1.00 88.06 81 TYR A CA 1
ATOM 651 C C . TYR A 1 81 ? 4.698 -1.659 6.747 1.00 88.06 81 TYR A C 1
ATOM 653 O O . TYR A 1 81 ? 3.753 -2.189 7.335 1.00 88.06 81 TYR A O 1
ATOM 661 N N . SER A 1 82 ? 5.880 -1.462 7.337 1.00 86.62 82 SER A N 1
ATOM 662 C CA . SER A 1 82 ? 6.173 -1.897 8.708 1.00 86.62 82 SER A CA 1
ATOM 663 C C . SER A 1 82 ? 5.314 -1.151 9.730 1.00 86.62 82 SER A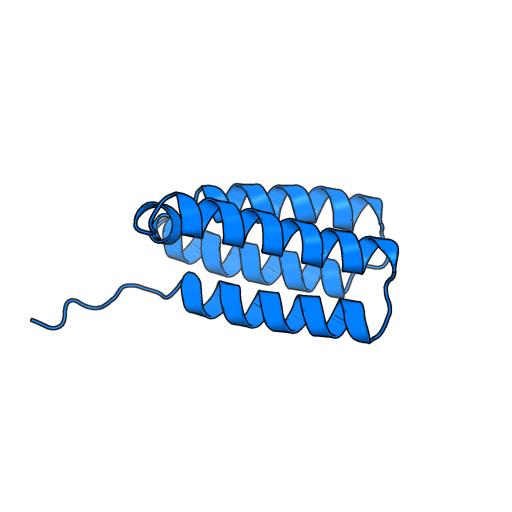 C 1
ATOM 665 O O . SER A 1 82 ? 4.763 -1.767 10.640 1.00 86.62 82 SER A O 1
ATOM 667 N N . PHE A 1 83 ? 5.136 0.158 9.544 1.00 84.44 83 PHE A N 1
ATOM 668 C CA . PHE A 1 83 ? 4.287 0.989 10.394 1.00 84.44 83 PHE A CA 1
ATOM 669 C C . PHE A 1 83 ? 2.809 0.581 10.324 1.00 84.44 83 PHE A C 1
ATOM 671 O O . PHE A 1 83 ? 2.189 0.326 11.355 1.00 84.44 83 PHE A O 1
ATOM 678 N N . VAL A 1 84 ? 2.248 0.441 9.117 1.00 80.06 84 VAL A N 1
ATOM 679 C CA . VAL A 1 84 ? 0.856 -0.003 8.918 1.00 80.06 84 VAL A CA 1
ATOM 680 C C . VAL A 1 84 ? 0.629 -1.386 9.529 1.00 80.06 84 VAL A C 1
ATOM 682 O O . VAL A 1 84 ? -0.393 -1.621 10.169 1.00 80.06 84 VAL A O 1
ATOM 685 N N . SER A 1 85 ? 1.609 -2.283 9.413 1.00 79.12 85 SER A N 1
ATOM 686 C CA . SER A 1 85 ? 1.552 -3.623 10.007 1.00 79.12 85 SER A CA 1
ATOM 687 C C . SER A 1 85 ? 1.440 -3.607 11.534 1.00 79.12 85 SER A C 1
ATOM 689 O O . SER A 1 85 ? 0.778 -4.475 12.102 1.00 79.12 85 SER A O 1
ATOM 691 N N . GLN A 1 86 ? 2.079 -2.634 12.190 1.00 78.69 86 GLN A N 1
ATOM 692 C CA . GLN A 1 86 ? 1.994 -2.431 13.639 1.00 78.69 86 GLN A CA 1
ATOM 693 C C . GLN A 1 86 ? 0.685 -1.751 14.040 1.00 78.69 86 GLN A C 1
ATOM 695 O O . GLN A 1 86 ? 0.094 -2.106 15.056 1.00 78.69 86 GLN A O 1
ATOM 700 N N . LEU A 1 87 ? 0.223 -0.784 13.242 1.00 75.00 87 LEU A N 1
ATOM 701 C CA . LEU A 1 87 ? -1.001 -0.044 13.530 1.00 75.00 87 LEU A CA 1
ATOM 702 C C . LEU A 1 87 ? -2.249 -0.917 13.399 1.00 75.00 87 LEU A C 1
ATOM 704 O O . LEU A 1 87 ? -3.199 -0.704 14.133 1.00 75.00 87 LEU A O 1
ATOM 708 N N . LEU A 1 88 ? -2.249 -1.899 12.497 1.00 72.62 88 LEU A N 1
ATOM 709 C CA . LEU A 1 88 ? -3.354 -2.839 12.288 1.00 72.62 88 LEU A CA 1
ATOM 710 C C . LEU A 1 88 ? -3.264 -4.072 13.214 1.00 72.62 88 LEU A C 1
ATOM 712 O O . LEU A 1 88 ? -3.693 -5.155 12.830 1.00 72.62 88 LEU A O 1
ATOM 716 N N . CYS A 1 89 ? -2.637 -3.954 14.392 1.00 62.97 89 CYS A N 1
ATOM 717 C CA . CYS A 1 89 ? -2.355 -5.087 15.281 1.00 62.97 89 CYS A CA 1
ATOM 718 C C . CYS A 1 89 ? -3.605 -5.920 15.617 1.00 62.97 89 CYS A C 1
ATOM 720 O O . CYS A 1 89 ? -4.673 -5.372 15.875 1.00 62.97 89 CYS A O 1
ATOM 722 N N . ASP A 1 90 ? -3.438 -7.246 15.633 1.00 57.38 90 ASP A N 1
ATOM 723 C CA . ASP A 1 90 ? -4.499 -8.196 15.971 1.00 57.38 90 ASP A CA 1
ATOM 724 C C . ASP A 1 90 ? -4.852 -8.015 17.447 1.00 57.38 90 ASP A C 1
ATOM 726 O O . ASP A 1 90 ? -3.938 -8.031 18.269 1.00 57.38 90 ASP A O 1
ATOM 730 N N . ASP A 1 91 ? -6.137 -7.790 17.740 1.00 47.62 91 ASP A N 1
ATOM 731 C CA . ASP A 1 91 ? -6.764 -7.685 19.061 1.00 47.62 91 ASP A CA 1
ATOM 732 C C . ASP A 1 91 ? -5.797 -7.472 20.237 1.00 47.62 91 ASP A C 1
ATOM 734 O O . ASP A 1 91 ? -5.101 -8.391 20.688 1.00 47.62 91 ASP A O 1
ATOM 738 N N . VAL A 1 92 ? -5.861 -6.287 20.852 1.00 46.34 92 VAL A N 1
ATOM 739 C CA . VAL A 1 92 ? -5.490 -6.161 22.263 1.00 46.34 92 VAL A CA 1
ATOM 740 C C . VAL A 1 92 ? -6.356 -7.176 23.008 1.00 46.34 92 VAL A C 1
ATOM 742 O O . VAL A 1 92 ? -7.527 -6.923 23.283 1.00 46.34 92 VAL A O 1
ATOM 745 N N . LYS A 1 93 ? -5.806 -8.359 23.310 1.00 43.09 93 LYS A N 1
ATOM 746 C CA . LYS A 1 93 ? -6.372 -9.233 24.332 1.00 43.09 93 LYS A CA 1
ATOM 747 C C . LYS A 1 93 ? -6.496 -8.347 25.552 1.00 43.09 93 LYS A C 1
ATOM 749 O O . LYS A 1 93 ? -5.471 -7.931 26.085 1.00 43.09 93 LYS A O 1
ATOM 754 N N . ASN A 1 94 ? -7.735 -8.015 25.907 1.00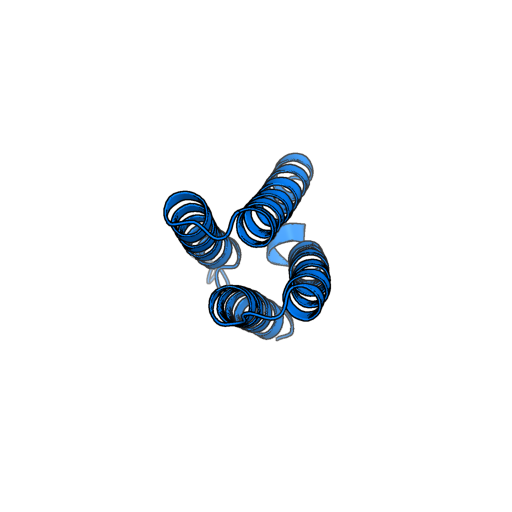 40.12 94 ASN A N 1
ATOM 755 C CA . ASN A 1 94 ? -8.081 -7.256 27.096 1.00 40.12 94 ASN A CA 1
ATOM 756 C C . ASN A 1 94 ? -7.195 -7.745 28.247 1.00 40.12 94 ASN A C 1
ATOM 758 O O . ASN A 1 94 ? -7.380 -8.858 28.742 1.00 40.12 94 ASN A O 1
ATOM 762 N N . ALA A 1 95 ? -6.185 -6.950 28.603 1.00 34.44 95 ALA A N 1
ATOM 763 C CA . ALA A 1 95 ? -5.461 -7.131 29.843 1.00 34.44 95 ALA A CA 1
ATOM 764 C C . ALA A 1 95 ? -6.446 -6.687 30.925 1.00 34.44 95 ALA A C 1
ATOM 766 O O . ALA A 1 95 ? -6.673 -5.490 31.105 1.00 34.44 95 ALA A O 1
ATOM 767 N N . GLY A 1 96 ? -7.147 -7.676 31.481 1.00 36.56 96 GLY A N 1
ATOM 768 C CA . GLY A 1 96 ? -8.005 -7.519 32.651 1.00 36.56 96 GLY A CA 1
ATOM 769 C C . GLY A 1 96 ? -7.212 -7.213 33.909 1.00 36.56 96 GLY A C 1
ATOM 770 O O . GLY A 1 96 ? -5.977 -7.427 33.907 1.00 36.56 96 GLY A O 1
#

Foldseek 3Di:
DVLVVLLVLLLVLLVVLLPDPDLVSLVVSLVVSLVSLCVHVLLVVDPPVVSVVLSVLQSVLSVQCSVPVDPVSSVSSVVNSVVSSVSSDDDPPPPD

Secondary structure (DSSP, 8-state):
--HHHHHHHHHHHHHHHHH---HHHHHHHHHHHHHHHHH-HHHHHS-HHHHHHHHHHHHHHHHHHHHH-SHHHHHHHHHHHHHHHHHT-S------

Radius of gyration: 13.59 Å; chains: 1; bounding box: 30×25×47 Å

Sequence (96 aa):
MIDMDNKNLIQKLILDILASDNIDYKRTTRNQVVELFKDSTLVNHTPVVIRLNTTLELKETIDNYITHDNTASREALKNTYSFVSQLLCDDVKNAG

pLDDT: mean 82.68, std 16.2, range [34.44, 96.5]